Protein AF-A0A963JTL7-F1 (afdb_monomer_lite)

Secondary structure (DSSP, 8-state):
-HHHHTS--PPPP-----HHHHHHHHHHHHTT--SSSEEE-TTS-EEES---HHHHHHHHSSPPP--

Foldseek 3Di:
DCCVPPVVDDDDDDDDDCVVVVVVVVVCVVVVLPAPPKDQALLRDIDRDDDDPVVVVVRNPDDHDDD

Radius of gyration: 15.53 Å; chains: 1; bounding box: 33×32×32 Å

Structure (mmCIF, N/CA/C/O backbone):
data_AF-A0A963JTL7-F1
#
_entry.id   AF-A0A963JTL7-F1
#
loop_
_atom_site.group_PDB
_atom_site.id
_atom_site.type_symbol
_atom_site.label_atom_id
_atom_site.label_alt_id
_atom_site.label_comp_id
_atom_site.label_asym_id
_atom_site.label_entity_id
_atom_site.label_seq_id
_atom_site.pdbx_PDB_ins_code
_atom_site.Cartn_x
_atom_site.Cartn_y
_atom_site.Cartn_z
_atom_site.occupancy
_atom_site.B_iso_or_equiv
_atom_site.auth_seq_id
_atom_site.auth_comp_id
_atom_site.auth_asym_id
_atom_site.auth_atom_id
_atom_site.pdbx_PDB_model_num
ATOM 1 N N . TRP A 1 1 ? -2.521 -12.100 -13.178 1.00 90.00 1 TRP A N 1
ATOM 2 C CA . TRP A 1 1 ? -2.287 -11.772 -11.758 1.00 90.00 1 TRP A CA 1
ATOM 3 C C . TRP A 1 1 ? -2.368 -13.038 -10.907 1.00 90.00 1 TRP A C 1
ATOM 5 O O . TRP A 1 1 ? -1.412 -13.301 -10.197 1.00 90.00 1 TRP A O 1
ATOM 15 N N . GLU A 1 2 ? -3.419 -13.861 -11.041 1.00 96.25 2 GLU A N 1
ATOM 16 C CA . GLU A 1 2 ? -3.544 -15.150 -10.330 1.00 96.25 2 GLU A CA 1
ATOM 17 C C . GLU A 1 2 ? -2.341 -16.074 -10.531 1.00 96.25 2 GLU A C 1
ATOM 19 O O . GLU A 1 2 ? -1.828 -16.631 -9.570 1.00 96.25 2 GLU A O 1
ATOM 24 N N . ASP A 1 3 ? -1.852 -16.189 -11.768 1.00 96.62 3 ASP A N 1
ATOM 25 C CA . ASP A 1 3 ? -0.665 -16.988 -12.084 1.00 96.62 3 ASP A CA 1
ATOM 26 C C . ASP A 1 3 ? 0.546 -16.589 -11.238 1.00 96.62 3 ASP A C 1
ATOM 28 O O . ASP A 1 3 ? 1.253 -17.450 -10.734 1.00 96.62 3 ASP A O 1
ATOM 32 N N . TYR A 1 4 ? 0.740 -15.290 -11.027 1.00 95.56 4 TYR A N 1
ATOM 33 C CA . TYR A 1 4 ? 1.848 -14.770 -10.236 1.00 95.56 4 TYR A CA 1
ATOM 34 C C . TYR A 1 4 ? 1.599 -14.875 -8.727 1.00 95.56 4 TYR A C 1
ATOM 36 O O . TYR A 1 4 ? 2.509 -15.218 -7.988 1.00 95.56 4 TYR A O 1
ATOM 44 N N . MET A 1 5 ? 0.376 -14.590 -8.265 1.00 95.38 5 MET A N 1
ATOM 45 C CA . MET A 1 5 ? 0.060 -14.495 -6.832 1.00 95.38 5 MET A CA 1
ATOM 46 C C . MET A 1 5 ? -0.342 -15.822 -6.175 1.00 95.38 5 MET A C 1
ATOM 48 O O . MET A 1 5 ? -0.239 -15.941 -4.960 1.00 95.38 5 MET A O 1
ATOM 52 N N . VAL A 1 6 ? -0.869 -16.778 -6.943 1.00 97.12 6 VAL A N 1
ATOM 53 C CA . VAL A 1 6 ? -1.450 -18.037 -6.435 1.00 97.12 6 VAL A CA 1
ATOM 54 C C . VAL A 1 6 ? -0.724 -19.260 -6.993 1.00 97.12 6 VAL A C 1
ATOM 56 O O . VAL A 1 6 ? -0.723 -20.310 -6.359 1.00 97.12 6 VAL A O 1
ATOM 59 N N . ARG A 1 7 ? -0.137 -19.150 -8.192 1.00 97.31 7 ARG A N 1
ATOM 60 C CA . ARG A 1 7 ? 0.475 -20.280 -8.914 1.00 97.31 7 ARG A CA 1
ATOM 61 C C . ARG A 1 7 ? 1.988 -20.131 -9.106 1.00 97.31 7 ARG A C 1
ATOM 63 O O . ARG A 1 7 ? 2.556 -20.870 -9.906 1.00 97.31 7 ARG A O 1
ATOM 70 N N . ASP A 1 8 ? 2.610 -19.160 -8.432 1.00 96.94 8 ASP A N 1
ATOM 71 C CA . ASP A 1 8 ? 4.056 -18.880 -8.438 1.00 96.94 8 ASP A CA 1
ATOM 72 C C . ASP A 1 8 ? 4.701 -18.788 -9.835 1.00 96.94 8 ASP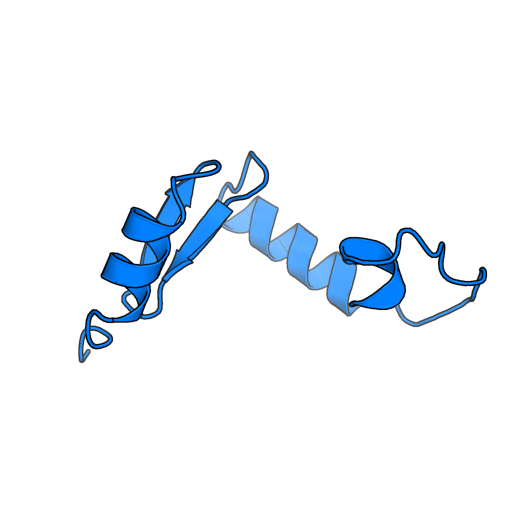 A C 1
ATOM 74 O O . ASP A 1 8 ? 5.883 -19.078 -10.038 1.00 96.94 8 ASP A O 1
ATOM 78 N N . ARG A 1 9 ? 3.930 -18.361 -10.840 1.00 97.62 9 ARG A N 1
ATOM 79 C CA . ARG A 1 9 ? 4.399 -18.205 -12.218 1.00 97.62 9 ARG A CA 1
ATOM 80 C C . ARG A 1 9 ? 4.834 -16.766 -12.472 1.00 97.62 9 ARG A C 1
ATOM 82 O O . ARG A 1 9 ? 4.014 -15.850 -12.544 1.00 97.62 9 ARG A O 1
ATOM 89 N N . ILE A 1 10 ? 6.133 -16.587 -12.693 1.00 96.00 10 ILE A N 1
ATOM 90 C CA . ILE A 1 10 ? 6.724 -15.295 -13.053 1.00 96.00 10 ILE A CA 1
ATOM 91 C C . ILE A 1 10 ? 6.228 -14.869 -14.451 1.00 96.00 10 ILE A C 1
ATOM 93 O O . ILE A 1 10 ? 6.350 -15.648 -15.401 1.00 96.00 10 ILE A O 1
ATOM 97 N N . PRO A 1 11 ? 5.670 -13.652 -14.610 1.00 92.44 11 PRO A N 1
ATOM 98 C CA . PRO A 1 11 ? 5.306 -13.117 -15.917 1.00 92.44 11 PRO A CA 1
ATOM 99 C C . PRO A 1 11 ? 6.529 -12.969 -16.827 1.00 92.44 11 PRO A C 1
ATOM 101 O O . PRO A 1 11 ? 7.613 -12.611 -16.370 1.00 92.44 11 PRO A O 1
ATOM 104 N N . ALA A 1 12 ? 6.347 -13.186 -18.130 1.00 94.50 12 ALA A N 1
ATOM 105 C CA . ALA A 1 12 ? 7.395 -12.904 -19.104 1.00 94.50 12 ALA A CA 1
ATOM 106 C C . ALA A 1 12 ? 7.772 -11.412 -19.088 1.00 94.50 12 ALA A C 1
ATOM 108 O O . ALA A 1 12 ? 6.918 -10.544 -18.892 1.00 94.50 12 ALA A O 1
ATOM 109 N N . ALA A 1 13 ? 9.052 -11.117 -19.324 1.00 93.75 13 ALA A N 1
ATOM 110 C CA . ALA A 1 13 ? 9.517 -9.744 -19.461 1.00 93.75 13 ALA A CA 1
ATOM 111 C C . ALA A 1 13 ? 8.836 -9.069 -20.663 1.00 93.75 13 ALA A C 1
ATOM 113 O O . ALA A 1 13 ? 8.740 -9.651 -21.743 1.00 93.75 13 ALA A O 1
ATOM 114 N N . ALA A 1 14 ? 8.376 -7.836 -20.472 1.00 92.88 14 ALA A N 1
ATOM 115 C CA . ALA A 1 14 ? 7.702 -7.059 -21.502 1.00 92.88 14 ALA A CA 1
ATOM 116 C C . ALA A 1 14 ? 7.996 -5.566 -21.334 1.00 92.88 14 ALA A C 1
ATOM 118 O O . ALA A 1 14 ? 8.264 -5.089 -20.230 1.00 92.88 14 ALA A O 1
ATOM 119 N N . THR A 1 15 ? 7.893 -4.822 -22.432 1.00 94.88 15 THR A N 1
ATOM 120 C CA . THR A 1 15 ? 7.820 -3.359 -22.410 1.00 94.88 15 THR A CA 1
ATOM 121 C C . THR A 1 15 ? 6.354 -2.951 -22.492 1.00 94.88 15 THR A C 1
ATOM 123 O O . THR A 1 15 ? 5.646 -3.359 -23.410 1.00 94.88 15 THR A O 1
ATOM 126 N N . CYS A 1 16 ? 5.885 -2.163 -21.528 1.00 92.38 16 CYS A N 1
ATOM 127 C CA . CYS A 1 16 ? 4.496 -1.720 -21.442 1.00 92.38 16 CYS A CA 1
ATOM 128 C C . CYS A 1 16 ? 4.397 -0.295 -20.882 1.00 92.38 16 CYS A C 1
ATOM 130 O O . CYS A 1 16 ? 5.363 0.235 -20.328 1.00 92.38 16 CYS A O 1
ATOM 132 N N . ASP A 1 17 ? 3.225 0.330 -21.026 1.00 95.88 17 ASP A N 1
ATOM 133 C CA . ASP A 1 17 ? 2.939 1.608 -20.372 1.00 95.88 17 ASP A CA 1
ATOM 134 C C . ASP A 1 17 ? 2.914 1.435 -18.843 1.00 95.88 17 ASP A C 1
ATOM 136 O O . ASP A 1 17 ? 2.150 0.638 -18.297 1.00 95.88 17 ASP A O 1
ATOM 140 N N . THR A 1 18 ? 3.741 2.215 -18.145 1.00 96.00 18 THR A N 1
ATOM 141 C CA . THR A 1 18 ? 3.853 2.206 -16.679 1.00 96.00 18 THR A CA 1
ATOM 142 C C . THR A 1 18 ? 3.198 3.422 -16.015 1.00 96.00 18 THR A C 1
ATOM 144 O O . THR A 1 18 ? 3.309 3.594 -14.797 1.00 96.00 18 THR A O 1
ATOM 147 N N . SER A 1 19 ? 2.464 4.249 -16.768 1.00 97.75 19 SER A N 1
ATOM 148 C CA . SER A 1 19 ? 1.784 5.457 -16.272 1.00 97.75 19 SER A CA 1
ATOM 149 C C . SER A 1 19 ? 0.878 5.181 -15.063 1.00 97.75 19 SER A C 1
ATOM 151 O O . SER A 1 19 ? 0.843 5.958 -14.104 1.00 97.75 19 SER A O 1
ATOM 153 N N . ALA A 1 20 ? 0.195 4.032 -15.057 1.00 96.62 20 ALA A N 1
ATOM 154 C CA . ALA A 1 20 ? -0.646 3.595 -13.948 1.00 96.62 20 ALA A CA 1
ATOM 155 C C . ALA A 1 20 ? 0.148 3.356 -12.654 1.00 96.62 20 ALA A C 1
ATOM 157 O O . ALA A 1 20 ? -0.313 3.732 -11.576 1.00 96.62 20 ALA A O 1
ATOM 158 N N . LEU A 1 21 ? 1.358 2.797 -12.750 1.00 95.50 21 LEU A N 1
ATOM 159 C CA . LEU A 1 21 ? 2.230 2.580 -11.593 1.00 95.50 21 LEU A CA 1
ATOM 160 C C . LEU A 1 21 ? 2.709 3.913 -11.013 1.00 95.50 21 LEU A C 1
ATOM 162 O O . LEU A 1 21 ? 2.665 4.107 -9.799 1.00 95.50 21 LEU A O 1
ATOM 166 N N . GLN A 1 22 ? 3.090 4.860 -11.876 1.00 97.94 22 GLN A N 1
ATOM 167 C CA . GLN A 1 22 ? 3.518 6.196 -11.449 1.00 97.94 22 GLN A CA 1
ATOM 168 C C . GLN A 1 22 ? 2.388 6.962 -10.754 1.00 97.94 22 GLN A C 1
ATOM 170 O O . GLN A 1 22 ? 2.597 7.553 -9.691 1.00 97.94 22 GLN A O 1
ATOM 175 N N . ARG A 1 23 ? 1.167 6.892 -11.300 1.00 98.12 23 ARG A N 1
ATOM 176 C CA . ARG A 1 23 ? -0.030 7.474 -10.679 1.00 98.12 23 ARG A CA 1
ATOM 177 C C . ARG A 1 23 ? -0.289 6.889 -9.287 1.00 98.12 23 ARG A C 1
ATOM 179 O O . ARG A 1 23 ? -0.540 7.647 -8.350 1.00 98.12 23 ARG A O 1
ATOM 186 N N . ASN A 1 24 ? -0.182 5.570 -9.132 1.00 96.69 24 ASN A N 1
ATOM 187 C CA . ASN A 1 24 ? -0.399 4.901 -7.846 1.00 96.69 24 ASN A CA 1
ATOM 188 C C . ASN A 1 24 ? 0.707 5.236 -6.828 1.00 96.69 24 ASN A C 1
ATOM 190 O O . ASN A 1 2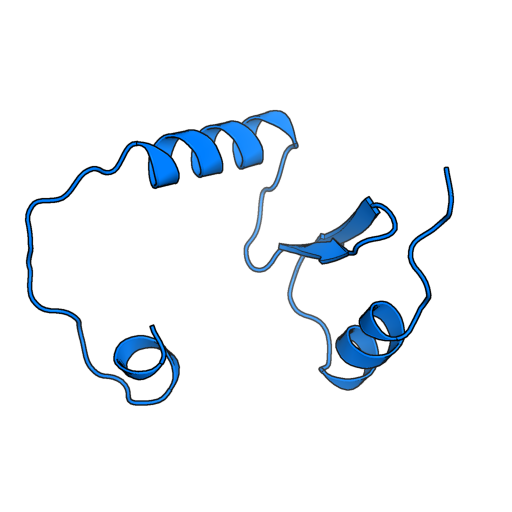4 ? 0.418 5.456 -5.651 1.00 96.69 24 ASN A O 1
ATOM 194 N N . LEU A 1 25 ? 1.961 5.358 -7.274 1.00 96.94 25 LEU A N 1
ATOM 195 C CA . LEU A 1 25 ? 3.073 5.782 -6.420 1.00 96.94 25 LEU A CA 1
ATOM 196 C C . LEU A 1 25 ? 2.889 7.226 -5.926 1.00 96.94 25 LEU A C 1
ATOM 198 O O . LEU A 1 25 ? 3.103 7.512 -4.746 1.00 96.94 25 LEU A O 1
ATOM 202 N N . ALA A 1 26 ? 2.468 8.137 -6.808 1.00 98.06 26 ALA A N 1
ATOM 203 C CA . ALA A 1 26 ? 2.164 9.520 -6.444 1.00 98.06 26 ALA A CA 1
ATOM 204 C C . ALA A 1 26 ? 0.997 9.604 -5.447 1.00 98.06 26 ALA A C 1
ATOM 206 O O . ALA A 1 26 ? 1.074 10.357 -4.475 1.00 98.06 26 ALA A O 1
ATOM 207 N N . PHE A 1 27 ? -0.045 8.788 -5.641 1.00 96.50 27 PHE A N 1
ATOM 208 C CA . PHE A 1 27 ? -1.147 8.648 -4.689 1.00 96.50 27 PHE A CA 1
ATOM 209 C C . PHE A 1 27 ? -0.643 8.205 -3.306 1.00 96.50 27 PHE A C 1
ATOM 211 O O . PHE A 1 27 ? -0.917 8.879 -2.312 1.00 96.50 27 PHE A O 1
ATOM 218 N N . GLY A 1 28 ? 0.163 7.141 -3.238 1.00 96.31 28 GLY A N 1
ATOM 219 C CA . GLY A 1 28 ? 0.726 6.650 -1.976 1.00 96.31 28 GLY A CA 1
ATOM 220 C C . GLY A 1 28 ? 1.534 7.717 -1.233 1.00 96.31 28 GLY A C 1
ATOM 221 O O . GLY A 1 28 ? 1.320 7.931 -0.039 1.00 96.31 28 GLY A O 1
ATOM 222 N N . LYS A 1 29 ? 2.385 8.464 -1.950 1.00 97.25 29 LYS A N 1
ATOM 223 C CA . LYS A 1 29 ? 3.148 9.594 -1.389 1.00 97.25 29 LYS A CA 1
ATOM 224 C C . LYS A 1 29 ? 2.230 10.700 -0.863 1.00 97.25 29 LYS A C 1
ATOM 226 O O . LYS A 1 29 ? 2.401 11.141 0.272 1.00 97.25 29 LYS A O 1
ATOM 231 N N . LYS A 1 30 ? 1.235 11.118 -1.655 1.00 97.62 30 LYS A N 1
ATOM 232 C CA . LYS A 1 30 ? 0.281 12.180 -1.290 1.00 97.62 30 LYS A CA 1
ATOM 233 C C . LYS A 1 30 ? -0.483 11.851 -0.004 1.00 97.62 30 LYS A C 1
ATOM 235 O O . LYS A 1 30 ? -0.663 12.729 0.834 1.00 97.62 30 LYS A O 1
ATOM 240 N N . TYR A 1 31 ? -0.898 10.596 0.164 1.00 96.00 31 TYR A N 1
ATOM 241 C CA . TYR A 1 31 ? -1.695 10.151 1.314 1.00 96.00 31 TYR A CA 1
ATOM 242 C C . TYR A 1 31 ? -0.879 9.495 2.435 1.00 96.00 31 TYR A C 1
ATOM 244 O O . TYR A 1 31 ? -1.468 8.973 3.385 1.00 96.00 31 TYR A O 1
ATOM 252 N N . LYS A 1 32 ? 0.459 9.572 2.365 1.00 96.12 32 LYS A N 1
ATOM 253 C CA . LYS A 1 32 ? 1.394 9.028 3.364 1.00 96.12 32 LYS A CA 1
ATOM 254 C C . LYS A 1 32 ? 1.178 7.532 3.631 1.00 96.12 32 LYS A C 1
ATOM 256 O O . LYS A 1 32 ? 1.191 7.089 4.775 1.00 96.12 32 LYS A O 1
ATOM 261 N N . ILE A 1 33 ? 0.978 6.750 2.572 1.00 96.75 33 ILE A N 1
ATOM 262 C CA . ILE A 1 33 ? 0.977 5.287 2.652 1.00 96.75 33 ILE A CA 1
ATOM 263 C C . ILE A 1 33 ? 2.437 4.833 2.748 1.00 96.75 33 ILE A C 1
ATOM 265 O O . ILE A 1 33 ? 3.172 4.894 1.765 1.00 96.75 33 ILE A O 1
ATOM 269 N N . THR A 1 34 ? 2.867 4.433 3.946 1.00 94.19 34 THR A N 1
ATOM 270 C CA . THR A 1 34 ? 4.275 4.116 4.260 1.00 94.19 34 THR A CA 1
ATOM 271 C C . THR A 1 34 ? 4.570 2.621 4.385 1.00 94.19 34 THR A C 1
ATOM 273 O O . THR A 1 34 ? 5.720 2.251 4.598 1.00 94.19 34 THR A O 1
ATOM 276 N N . GLY A 1 35 ? 3.562 1.756 4.246 1.00 93.44 35 GLY A N 1
ATOM 277 C CA . GLY A 1 35 ? 3.715 0.309 4.379 1.00 93.44 35 GLY A CA 1
ATOM 278 C C . GLY A 1 35 ? 2.756 -0.464 3.483 1.00 93.44 35 GLY A C 1
ATOM 279 O O . GLY A 1 35 ? 1.688 0.028 3.114 1.00 93.44 35 GLY A O 1
ATOM 280 N N . THR A 1 36 ? 3.147 -1.689 3.136 1.00 94.62 36 THR A N 1
ATOM 281 C CA . THR A 1 36 ? 2.311 -2.622 2.373 1.00 94.62 36 THR A CA 1
ATOM 282 C C . THR A 1 36 ? 2.124 -3.927 3.160 1.00 94.62 36 THR A C 1
ATOM 284 O O . THR A 1 36 ? 3.091 -4.378 3.775 1.00 94.62 36 THR A O 1
ATOM 287 N N . PRO A 1 37 ? 0.912 -4.520 3.168 1.00 95.88 37 PRO A N 1
ATOM 288 C CA . PRO A 1 37 ? -0.316 -3.973 2.583 1.00 95.88 37 PRO A CA 1
ATOM 289 C C . PRO A 1 37 ? -0.853 -2.765 3.379 1.00 95.88 37 PRO A C 1
ATOM 291 O O . PRO A 1 37 ? -0.566 -2.605 4.559 1.00 95.88 37 PRO A O 1
ATOM 294 N N . THR A 1 38 ? -1.620 -1.896 2.718 1.00 96.81 38 THR A N 1
ATOM 295 C CA . THR A 1 38 ? -2.496 -0.895 3.354 1.00 96.81 38 THR A CA 1
ATOM 296 C C . THR A 1 38 ? -3.864 -1.041 2.703 1.00 96.81 38 THR A C 1
ATOM 298 O O . THR A 1 38 ? -3.964 -0.958 1.479 1.00 96.81 38 THR A O 1
ATOM 301 N N . LEU A 1 39 ? -4.899 -1.279 3.505 1.00 95.94 39 LEU A N 1
ATOM 302 C CA . LEU A 1 39 ? -6.272 -1.457 3.034 1.00 95.94 39 LEU A CA 1
ATOM 303 C C . LEU A 1 39 ? -7.031 -0.130 3.139 1.00 95.94 39 LEU A C 1
ATOM 305 O O . LEU A 1 39 ? -6.902 0.572 4.143 1.00 95.94 39 LEU A O 1
ATOM 309 N N . ILE A 1 40 ? -7.816 0.200 2.113 1.00 94.94 40 ILE A N 1
ATOM 310 C CA . ILE A 1 40 ? -8.742 1.340 2.086 1.00 94.94 40 ILE A CA 1
ATOM 311 C C . ILE A 1 40 ? -10.121 0.768 1.758 1.00 94.94 40 ILE A C 1
ATOM 313 O O . ILE A 1 40 ? -10.288 0.155 0.705 1.00 94.94 40 ILE A O 1
ATOM 317 N N . PHE A 1 41 ? -11.075 0.925 2.670 1.00 94.62 41 PHE A N 1
ATOM 318 C CA . PHE A 1 41 ? -12.429 0.388 2.544 1.00 94.62 41 PHE A CA 1
ATOM 319 C C . PHE A 1 41 ? -13.366 1.402 1.873 1.00 94.62 41 PHE A C 1
ATOM 321 O O . PHE A 1 41 ? -13.030 2.579 1.723 1.00 94.62 41 PHE A O 1
ATOM 328 N N . ALA A 1 42 ? -14.540 0.940 1.432 1.00 92.12 42 ALA A N 1
ATOM 329 C CA . ALA A 1 42 ? -15.496 1.758 0.678 1.00 92.12 42 ALA A CA 1
ATOM 330 C C . ALA A 1 42 ? -16.069 2.936 1.489 1.00 92.12 42 ALA A C 1
ATOM 332 O O . ALA A 1 42 ? -16.457 3.945 0.910 1.00 92.12 42 ALA A O 1
ATOM 333 N N . ASP A 1 43 ? -16.071 2.831 2.819 1.00 89.94 43 ASP A N 1
ATOM 334 C CA . ASP A 1 43 ? -16.426 3.905 3.754 1.00 89.94 43 ASP A CA 1
ATOM 335 C C . ASP A 1 43 ? -15.307 4.955 3.938 1.00 89.94 43 ASP A C 1
ATOM 337 O O . ASP A 1 43 ? -15.459 5.917 4.689 1.00 89.94 43 ASP A O 1
ATOM 341 N N . GLY A 1 44 ? -14.162 4.776 3.273 1.00 91.19 44 GLY A N 1
ATOM 342 C CA . GLY A 1 44 ? -12.987 5.637 3.390 1.00 91.19 44 GLY A CA 1
ATOM 343 C C . GLY A 1 44 ? -12.096 5.331 4.597 1.00 91.19 44 GLY A C 1
ATOM 344 O O . GLY A 1 44 ? -11.042 5.962 4.745 1.00 91.19 44 GLY A O 1
ATOM 345 N N . SER A 1 45 ? -12.459 4.362 5.445 1.00 92.75 45 SER A N 1
ATOM 346 C CA . SER A 1 45 ? -11.596 3.905 6.530 1.00 92.75 45 SER A CA 1
ATOM 347 C C . SER A 1 45 ? -10.347 3.216 5.974 1.00 92.75 45 SER A C 1
ATOM 349 O O . SER A 1 45 ? -10.349 2.617 4.895 1.00 92.75 45 SER A O 1
ATOM 351 N N . ARG A 1 46 ? -9.235 3.324 6.710 1.00 94.00 46 ARG A N 1
ATOM 352 C CA . ARG A 1 46 ? -7.950 2.736 6.313 1.00 94.00 46 ARG A CA 1
ATOM 353 C C . ARG A 1 46 ? -7.333 1.911 7.421 1.00 94.00 46 ARG A C 1
ATOM 355 O O . ARG A 1 46 ? -7.363 2.304 8.587 1.00 94.00 46 ARG A O 1
ATOM 362 N N . VAL A 1 47 ? -6.704 0.811 7.028 1.00 96.00 47 VAL A N 1
ATOM 363 C CA . VAL A 1 47 ? -5.939 -0.063 7.916 1.00 96.00 47 VAL A CA 1
ATOM 364 C C . VAL A 1 47 ? -4.513 -0.184 7.378 1.00 96.00 47 VAL A C 1
ATOM 366 O O . VAL A 1 47 ? -4.322 -0.735 6.290 1.00 96.00 47 VAL A O 1
ATOM 369 N N . PRO A 1 48 ? -3.505 0.343 8.095 1.00 95.75 48 PRO A N 1
ATOM 370 C CA . PRO A 1 48 ? -2.112 0.093 7.761 1.00 95.75 48 PRO A CA 1
ATOM 371 C C . PRO A 1 48 ? -1.722 -1.326 8.195 1.00 95.75 48 PRO A C 1
ATO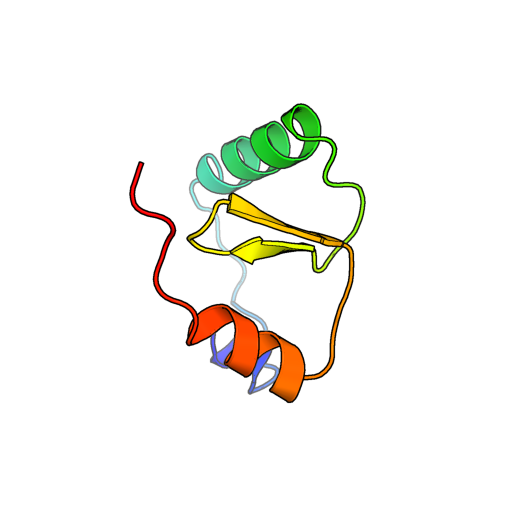M 373 O O . PRO A 1 48 ? -1.942 -1.712 9.341 1.00 95.75 48 PRO A O 1
ATOM 376 N N . GLY A 1 49 ? -1.098 -2.082 7.295 1.00 95.88 49 GLY A N 1
ATOM 377 C CA . GLY A 1 49 ? -0.639 -3.442 7.561 1.00 95.88 49 GLY A CA 1
ATOM 378 C C . GLY A 1 49 ? -1.683 -4.525 7.283 1.00 95.88 49 GLY A C 1
ATOM 379 O O . GLY A 1 49 ? -2.837 -4.265 6.941 1.00 95.88 49 GLY A O 1
ATOM 380 N N . ALA A 1 50 ? -1.231 -5.772 7.401 1.00 97.00 50 ALA A N 1
ATOM 381 C CA . ALA A 1 50 ? -2.080 -6.943 7.245 1.00 97.00 50 ALA A CA 1
ATOM 382 C C . ALA A 1 50 ? -2.945 -7.159 8.495 1.00 97.00 50 ALA A C 1
ATOM 384 O O . ALA A 1 50 ? -2.488 -6.963 9.621 1.00 97.00 50 ALA A O 1
ATOM 385 N N . ILE A 1 51 ? -4.177 -7.618 8.284 1.00 96.69 51 ILE A N 1
ATOM 386 C CA . ILE A 1 51 ? -5.113 -8.030 9.336 1.00 96.69 51 ILE A CA 1
ATOM 387 C C . ILE A 1 51 ? -5.682 -9.420 9.013 1.00 96.69 51 ILE A C 1
ATOM 389 O O . ILE A 1 51 ? -5.639 -9.834 7.851 1.00 96.69 51 ILE A O 1
ATOM 393 N N . PRO A 1 52 ? -6.207 -10.158 10.008 1.00 97.94 52 PRO A N 1
ATOM 394 C CA . PRO A 1 52 ? -6.856 -11.445 9.781 1.00 97.94 52 PRO A CA 1
ATOM 395 C C . PRO A 1 52 ? -7.992 -11.365 8.757 1.00 97.94 52 PRO A C 1
ATOM 397 O O . PRO A 1 52 ? -8.761 -10.406 8.753 1.00 97.94 52 PRO A O 1
ATOM 400 N N . ALA A 1 53 ? -8.165 -12.417 7.951 1.00 96.62 53 ALA A N 1
ATOM 401 C CA . ALA A 1 53 ? -9.207 -12.478 6.921 1.00 96.62 53 ALA A CA 1
ATOM 402 C C . ALA A 1 53 ? -10.609 -12.175 7.477 1.00 96.62 53 ALA A C 1
ATOM 404 O O . ALA A 1 53 ? -11.330 -11.366 6.910 1.00 96.62 53 ALA A O 1
ATOM 405 N N . LYS A 1 54 ? -10.955 -12.722 8.651 1.00 96.94 54 LYS A N 1
ATOM 406 C CA . LYS A 1 54 ? -12.235 -12.443 9.330 1.00 96.94 54 LYS A CA 1
ATOM 407 C C . LYS A 1 54 ? -12.505 -10.946 9.549 1.00 96.94 54 LYS A C 1
ATOM 409 O O . LYS A 1 54 ? -13.654 -10.521 9.494 1.00 96.94 54 LYS A O 1
ATOM 414 N N . ASP A 1 55 ? -11.459 -10.155 9.792 1.00 95.81 55 ASP A N 1
ATOM 415 C CA . ASP A 1 55 ? -11.580 -8.721 10.051 1.00 95.81 55 ASP A CA 1
ATOM 416 C C . ASP A 1 55 ? -11.697 -7.939 8.736 1.00 95.81 55 ASP A C 1
ATOM 418 O O . ASP A 1 55 ? -12.367 -6.908 8.699 1.00 95.81 55 ASP A O 1
ATOM 422 N N . VAL A 1 56 ? -11.093 -8.446 7.653 1.00 96.00 56 VAL A N 1
ATOM 423 C CA . VAL A 1 56 ? -11.308 -7.937 6.290 1.00 96.00 56 VAL A CA 1
ATOM 424 C C . VAL A 1 56 ? -12.757 -8.170 5.871 1.00 96.00 56 VAL A C 1
ATOM 426 O O . VAL A 1 56 ? -13.441 -7.208 5.536 1.00 96.00 56 VAL A O 1
ATOM 429 N N . GLU A 1 57 ? -13.243 -9.412 5.957 1.00 94.88 57 GLU A N 1
ATOM 430 C CA . GLU A 1 57 ? -14.607 -9.784 5.553 1.00 94.88 57 GLU A CA 1
ATOM 431 C C . GLU A 1 57 ? -15.663 -8.989 6.319 1.00 94.88 57 GLU A C 1
ATOM 433 O O . GLU A 1 57 ? -16.610 -8.470 5.729 1.00 94.88 57 GLU A O 1
ATOM 438 N N . LYS A 1 58 ? -15.463 -8.812 7.632 1.00 93.31 58 LYS A N 1
ATOM 439 C CA . LYS A 1 58 ? -16.346 -7.984 8.455 1.00 93.31 58 LYS A CA 1
ATOM 440 C C . LYS A 1 58 ? -16.475 -6.563 7.898 1.00 93.31 58 LYS A C 1
ATOM 442 O O . LYS A 1 58 ? -17.586 -6.068 7.774 1.00 93.31 58 LYS A O 1
ATOM 447 N N . ARG A 1 59 ? -15.354 -5.924 7.553 1.00 93.69 59 ARG A N 1
ATOM 448 C CA . ARG A 1 59 ? -15.319 -4.541 7.044 1.00 93.69 59 ARG A CA 1
ATOM 449 C C . ARG A 1 59 ? -15.815 -4.421 5.604 1.00 93.69 59 ARG A C 1
ATOM 451 O O . ARG A 1 59 ? -16.330 -3.377 5.233 1.00 93.69 59 ARG A O 1
ATOM 458 N N . LEU A 1 60 ? -15.660 -5.466 4.788 1.00 92.38 60 LEU A N 1
ATOM 459 C CA . LEU A 1 60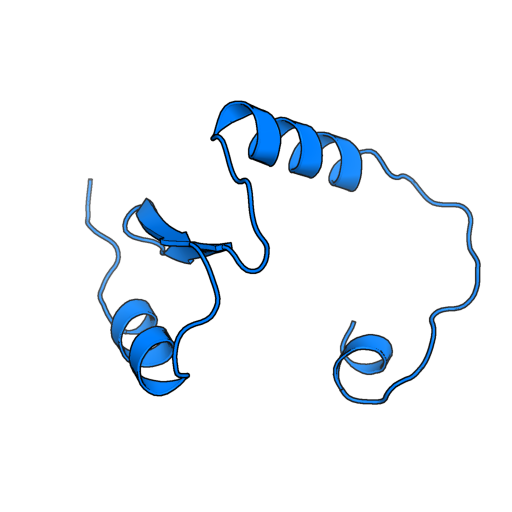 ? -16.206 -5.505 3.426 1.00 92.38 60 LEU A CA 1
ATOM 460 C C . LEU A 1 60 ? -17.727 -5.707 3.408 1.00 92.38 60 LEU A C 1
ATOM 462 O O . LEU A 1 60 ? -18.383 -5.258 2.472 1.00 92.38 60 LEU A O 1
ATOM 466 N N . GLY A 1 61 ? -18.282 -6.372 4.424 1.00 87.25 61 GLY A N 1
ATOM 467 C CA . GLY A 1 61 ? -19.726 -6.550 4.590 1.00 87.25 61 GLY A CA 1
ATOM 468 C C . GLY A 1 61 ? -20.454 -5.335 5.177 1.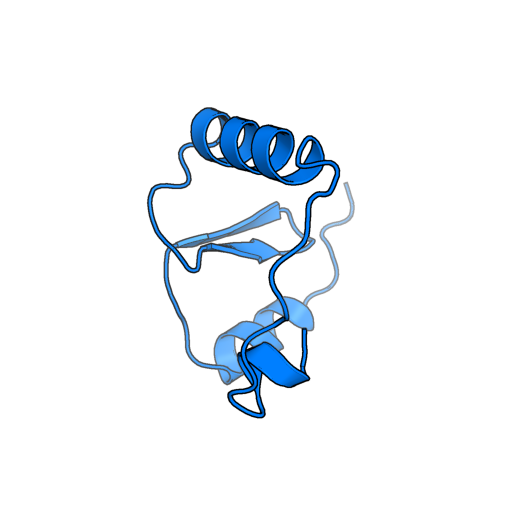00 87.25 61 GLY A C 1
ATOM 469 O O . GLY A 1 61 ? -21.685 -5.314 5.181 1.00 87.25 61 GLY A O 1
ATOM 470 N N . GLU A 1 62 ? -19.728 -4.332 5.676 1.00 77.69 62 GLU A N 1
ATOM 471 C CA . GLU A 1 62 ? -20.313 -3.082 6.162 1.00 77.69 62 GLU A CA 1
ATOM 472 C C . GLU A 1 62 ? -20.734 -2.206 4.960 1.00 77.69 62 GLU A C 1
ATOM 474 O O . GLU A 1 62 ? -19.944 -2.005 4.034 1.00 77.69 62 GLU A O 1
ATOM 479 N N . PRO A 1 63 ? -21.982 -1.695 4.914 1.00 64.88 63 PRO A N 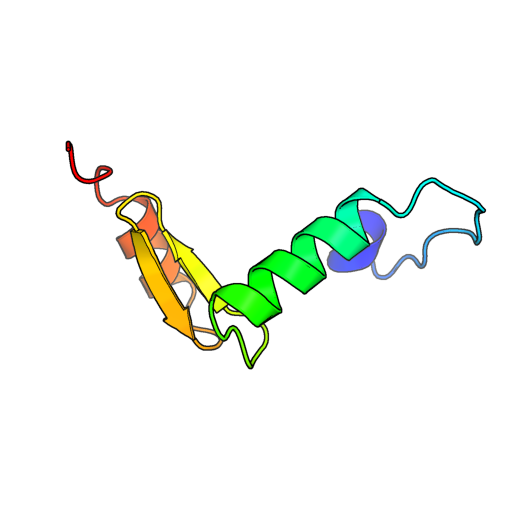1
ATOM 480 C CA . PRO A 1 63 ? -22.431 -0.846 3.816 1.00 64.88 63 PRO A CA 1
ATOM 481 C C . PRO A 1 63 ? -21.585 0.429 3.750 1.00 64.88 63 PRO A C 1
ATOM 483 O O . PRO A 1 63 ? -21.304 1.050 4.775 1.00 64.88 63 PRO A O 1
ATOM 486 N N . ALA A 1 64 ? -21.198 0.831 2.536 1.00 60.56 64 ALA A N 1
ATOM 487 C CA . ALA A 1 64 ? -20.447 2.062 2.323 1.00 60.56 64 ALA A CA 1
ATOM 488 C C . ALA A 1 64 ? -21.211 3.248 2.930 1.00 60.56 64 ALA A C 1
ATOM 490 O O . ALA A 1 64 ? -22.402 3.426 2.657 1.00 60.56 64 ALA A O 1
ATOM 491 N N . ALA A 1 65 ? -20.532 4.043 3.763 1.00 56.34 65 ALA A N 1
ATOM 492 C CA . ALA A 1 65 ? -21.113 5.239 4.356 1.00 56.34 65 ALA A CA 1
ATOM 493 C C . ALA A 1 65 ? -21.693 6.128 3.245 1.00 56.34 65 ALA A C 1
ATOM 495 O O . ALA A 1 65 ? -20.986 6.551 2.329 1.00 56.34 65 ALA A O 1
ATOM 496 N N . SER A 1 66 ? -23.006 6.349 3.303 1.00 49.00 66 SER A N 1
ATOM 497 C CA . SER A 1 66 ? -23.711 7.256 2.405 1.00 49.00 66 SER A CA 1
ATOM 498 C C . SER A 1 66 ? -23.309 8.680 2.782 1.00 49.00 66 SER A C 1
ATOM 500 O O . SER A 1 66 ? -23.696 9.153 3.849 1.00 49.00 66 SER A O 1
ATOM 502 N N . ASN A 1 67 ? -22.500 9.323 1.941 1.00 48.59 67 ASN A N 1
ATOM 503 C CA . ASN A 1 67 ? -22.290 10.770 1.980 1.00 48.59 67 ASN A CA 1
ATOM 504 C C . ASN A 1 67 ? -23.272 11.455 1.035 1.00 48.59 67 ASN A C 1
ATOM 506 O O . ASN A 1 67 ? -23.405 10.961 -0.109 1.00 48.59 67 ASN A O 1
#

Sequence (67 aa):
WEDYMVRDRIPAAATCDTSALQRNLAFGKKYKITGTPTLIFADGSRVPGAIPAKDVEKRLGEPAASN

pLDDT: mean 92.08, std 10.85, range [48.59, 98.12]